Protein AF-A0A355SHY5-F1 (afdb_monomer_lite)

Foldseek 3Di:
DDCPDPCNVCVVVVDDDLQLVQFQVVVCCVQPVDDPVVVVVDDDDRSPPGHPPGDQHHPRGGDDDPPD

Structure (mmCIF, N/CA/C/O backbone):
data_AF-A0A355SHY5-F1
#
_entry.i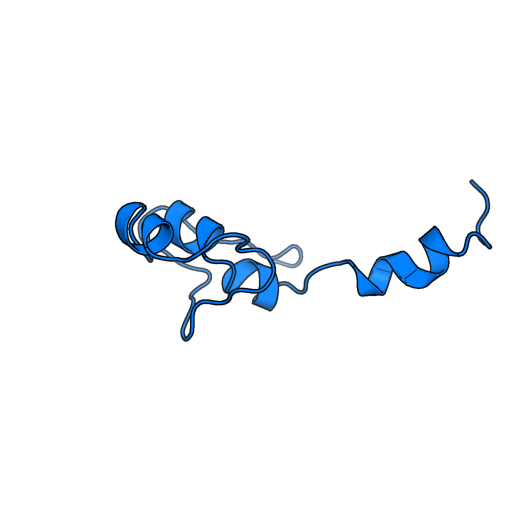d   AF-A0A355SHY5-F1
#
loop_
_atom_site.group_PDB
_atom_site.id
_atom_site.type_symbol
_atom_site.label_atom_id
_atom_site.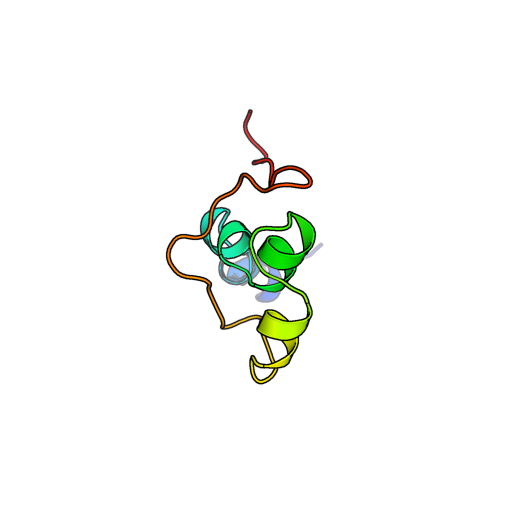label_alt_id
_atom_site.label_comp_id
_atom_site.label_asym_id
_atom_site.label_entity_id
_atom_site.label_seq_id
_atom_site.pdbx_PDB_ins_code
_atom_site.Cartn_x
_atom_site.Cartn_y
_atom_site.Cartn_z
_atom_site.occupancy
_atom_site.B_iso_or_equiv
_atom_site.auth_seq_id
_atom_site.auth_comp_id
_atom_site.auth_asym_id
_atom_site.auth_atom_id
_atom_site.pdbx_PDB_model_num
ATOM 1 N N . ILE A 1 1 ? 20.699 -16.876 -20.060 1.00 67.31 1 ILE A N 1
ATOM 2 C CA . ILE A 1 1 ? 19.364 -16.226 -20.101 1.00 67.31 1 ILE A CA 1
ATOM 3 C C . ILE A 1 1 ? 19.203 -15.637 -21.495 1.00 67.31 1 ILE A C 1
ATOM 5 O O . ILE A 1 1 ? 20.181 -15.082 -21.975 1.00 67.31 1 ILE A O 1
ATOM 9 N N . ASN A 1 2 ? 18.055 -15.821 -22.158 1.00 82.75 2 ASN A N 1
ATOM 10 C CA . ASN A 1 2 ? 17.790 -15.227 -23.475 1.00 82.75 2 ASN A CA 1
ATOM 11 C C . ASN A 1 2 ? 17.326 -13.764 -23.290 1.00 82.75 2 ASN A C 1
ATOM 13 O O . ASN A 1 2 ? 16.234 -13.578 -22.746 1.00 82.75 2 ASN A O 1
ATOM 17 N N . PRO A 1 3 ? 18.116 -12.751 -23.700 1.00 80.00 3 PRO A N 1
ATOM 18 C CA . PRO A 1 3 ? 17.750 -11.339 -23.553 1.00 80.00 3 PRO A CA 1
ATOM 19 C C . PRO A 1 3 ? 16.514 -10.942 -24.372 1.00 80.00 3 PRO A C 1
ATOM 21 O O . PRO A 1 3 ? 15.804 -10.021 -23.987 1.00 80.00 3 PRO A O 1
ATOM 24 N N . ASP A 1 4 ? 16.224 -11.667 -25.456 1.00 85.69 4 ASP A N 1
ATOM 25 C CA . ASP A 1 4 ? 15.151 -11.350 -26.406 1.00 85.69 4 ASP A CA 1
ATOM 26 C C . ASP A 1 4 ? 13.812 -12.023 -26.073 1.00 85.69 4 ASP A C 1
ATOM 28 O O . ASP A 1 4 ? 12.865 -11.954 -26.858 1.00 85.69 4 ASP A O 1
ATOM 32 N N . SER A 1 5 ? 13.716 -12.694 -24.922 1.00 91.50 5 SER A N 1
ATOM 33 C CA . SER A 1 5 ? 12.470 -13.307 -24.459 1.00 91.50 5 SER A CA 1
ATOM 34 C C . SER A 1 5 ? 11.377 -12.252 -24.261 1.00 91.50 5 SER A C 1
ATOM 36 O O . SER A 1 5 ? 11.598 -11.260 -23.566 1.00 91.50 5 SER A O 1
ATOM 38 N N . GLU A 1 6 ? 10.176 -12.504 -24.785 1.00 90.06 6 GLU A N 1
ATOM 39 C CA . GLU A 1 6 ? 8.999 -11.641 -24.588 1.00 90.06 6 GLU A CA 1
ATOM 40 C C . GLU A 1 6 ? 8.712 -11.376 -23.100 1.00 90.06 6 GLU A C 1
ATOM 42 O O . GLU A 1 6 ? 8.387 -10.257 -22.715 1.00 90.06 6 GLU A O 1
ATOM 47 N N . TYR A 1 7 ? 8.948 -12.364 -22.230 1.00 87.62 7 TYR A N 1
ATOM 48 C CA . TYR A 1 7 ? 8.829 -12.190 -20.779 1.00 87.62 7 TYR A CA 1
ATOM 49 C C . TYR A 1 7 ? 9.739 -11.073 -20.241 1.00 87.62 7 TYR A C 1
ATOM 51 O O . TYR A 1 7 ? 9.308 -10.255 -19.435 1.00 87.62 7 TYR A O 1
ATOM 59 N N . ILE A 1 8 ? 10.996 -11.016 -20.697 1.00 87.06 8 ILE A N 1
ATOM 60 C CA . ILE A 1 8 ? 11.966 -10.008 -20.244 1.00 87.06 8 ILE A CA 1
ATOM 61 C C . ILE A 1 8 ? 11.624 -8.631 -20.818 1.00 87.06 8 ILE A C 1
ATOM 63 O O . ILE A 1 8 ? 11.800 -7.629 -20.129 1.00 87.06 8 ILE A O 1
ATOM 67 N N . LYS A 1 9 ? 11.088 -8.576 -22.044 1.00 89.25 9 LYS A N 1
ATOM 68 C CA . LYS A 1 9 ? 10.643 -7.320 -22.664 1.00 89.25 9 LYS A CA 1
ATOM 69 C C . LYS A 1 9 ? 9.493 -6.672 -21.884 1.00 89.25 9 LYS A C 1
ATOM 71 O O . LYS A 1 9 ? 9.534 -5.466 -21.664 1.00 89.25 9 LYS A O 1
ATOM 76 N N . HIS A 1 10 ? 8.538 -7.470 -21.402 1.00 89.75 10 HIS A N 1
ATOM 77 C CA . HIS A 1 10 ? 7.342 -6.984 -20.700 1.00 89.75 10 HIS A CA 1
ATOM 78 C C . HIS A 1 10 ? 7.452 -6.973 -19.167 1.00 89.75 10 HIS A C 1
ATOM 80 O O . HIS A 1 10 ? 6.518 -6.554 -18.486 1.00 89.75 10 HIS A O 1
ATOM 86 N N . ILE A 1 11 ? 8.575 -7.403 -18.581 1.00 89.12 11 ILE A N 1
ATOM 87 C CA . ILE A 1 11 ? 8.693 -7.536 -17.119 1.00 89.12 11 ILE A CA 1
ATOM 88 C C . ILE A 1 11 ? 8.437 -6.215 -16.385 1.00 89.12 11 ILE A C 1
ATOM 90 O O . ILE A 1 11 ? 7.781 -6.208 -15.349 1.00 89.12 11 ILE A O 1
ATOM 94 N N . LYS A 1 12 ? 8.891 -5.089 -16.952 1.00 87.00 12 LYS A N 1
ATOM 95 C CA . LYS A 1 12 ? 8.731 -3.757 -16.353 1.00 87.00 12 LYS A CA 1
ATOM 96 C C . LYS A 1 12 ? 7.268 -3.333 -16.234 1.00 87.00 12 LYS A C 1
ATOM 98 O O . LYS A 1 12 ? 6.939 -2.612 -15.306 1.00 87.00 12 LYS A O 1
ATOM 103 N N . GLU A 1 13 ? 6.404 -3.810 -17.128 1.00 88.62 13 GLU A N 1
ATOM 104 C CA . GLU A 1 13 ? 4.959 -3.527 -17.114 1.00 88.62 13 GLU A CA 1
ATOM 105 C C . GLU A 1 13 ? 4.232 -4.253 -15.971 1.00 88.62 13 GLU A C 1
ATOM 107 O O . GLU A 1 13 ? 3.100 -3.917 -15.644 1.00 88.62 13 GLU A O 1
ATOM 112 N N . HIS A 1 14 ? 4.882 -5.246 -15.360 1.00 88.38 14 HIS A N 1
ATOM 113 C CA . HIS A 1 14 ? 4.327 -6.067 -14.284 1.00 88.38 14 HIS A CA 1
ATOM 114 C C . HIS A 1 14 ? 4.952 -5.747 -12.916 1.00 88.38 14 HIS A C 1
ATOM 116 O O . HIS A 1 14 ? 4.621 -6.392 -11.919 1.00 88.38 14 HIS A O 1
ATOM 122 N N . ILE A 1 15 ? 5.863 -4.769 -12.856 1.00 89.06 15 ILE A N 1
ATOM 123 C CA . ILE A 1 15 ? 6.435 -4.267 -11.606 1.00 89.06 15 ILE A CA 1
ATOM 124 C C . ILE A 1 15 ? 5.536 -3.140 -11.106 1.00 89.06 15 ILE A C 1
ATOM 126 O O . ILE A 1 15 ? 5.257 -2.190 -11.831 1.00 89.06 15 ILE A O 1
ATOM 130 N N . ARG A 1 16 ? 5.088 -3.256 -9.857 1.00 90.12 16 ARG A N 1
ATOM 131 C CA . ARG A 1 16 ? 4.293 -2.218 -9.196 1.00 90.12 16 ARG A CA 1
ATOM 132 C C . ARG A 1 16 ? 5.154 -1.015 -8.835 1.00 90.12 16 ARG A C 1
ATOM 134 O O . ARG A 1 16 ? 6.305 -1.183 -8.430 1.00 90.12 16 ARG A O 1
ATOM 141 N N . SER A 1 17 ? 4.575 0.175 -8.952 1.00 92.50 17 SER A N 1
ATOM 142 C CA . SER A 1 17 ? 5.197 1.403 -8.466 1.00 92.50 17 SER A CA 1
ATOM 143 C C . SER A 1 17 ? 5.250 1.412 -6.930 1.00 92.50 17 SER A C 1
ATOM 145 O O . SER A 1 17 ? 4.541 0.648 -6.268 1.00 92.50 17 SER A O 1
ATOM 147 N N . PHE A 1 18 ? 6.082 2.276 -6.340 1.00 94.31 18 PHE A N 1
ATOM 148 C CA . PHE A 1 18 ? 6.081 2.470 -4.886 1.00 94.31 18 PHE A CA 1
ATOM 149 C C . PHE A 1 18 ? 4.696 2.902 -4.381 1.00 94.31 18 PHE A C 1
ATOM 151 O O . PHE A 1 18 ? 4.210 2.361 -3.390 1.00 94.31 18 PHE A O 1
ATOM 158 N N . ASP A 1 19 ? 4.033 3.805 -5.102 1.00 94.50 19 ASP A N 1
ATOM 159 C CA . ASP A 1 19 ? 2.706 4.300 -4.736 1.00 94.50 19 ASP A CA 1
ATOM 160 C C . ASP A 1 19 ? 1.651 3.184 -4.791 1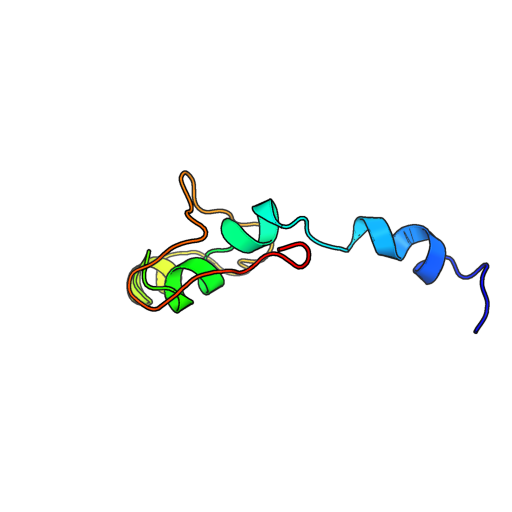.00 94.50 19 ASP A C 1
ATOM 162 O O . ASP A 1 19 ? 0.846 3.071 -3.866 1.00 94.50 19 ASP A O 1
ATOM 166 N N . ASP A 1 20 ? 1.721 2.280 -5.777 1.00 95.00 20 ASP A N 1
ATOM 167 C CA . ASP A 1 20 ? 0.839 1.101 -5.866 1.00 95.00 20 ASP A CA 1
ATOM 168 C C . ASP A 1 20 ? 1.054 0.146 -4.677 1.00 95.00 20 ASP A C 1
ATOM 170 O O . ASP A 1 20 ? 0.145 -0.553 -4.224 1.00 95.00 20 ASP A O 1
ATOM 174 N N . VAL A 1 21 ? 2.293 0.056 -4.180 1.00 95.56 21 VAL A N 1
ATOM 175 C CA . VAL A 1 21 ? 2.634 -0.757 -3.006 1.00 95.56 21 VAL A CA 1
ATOM 176 C C . VAL A 1 21 ? 2.124 -0.093 -1.730 1.00 95.56 21 VAL A C 1
ATOM 178 O O . VAL A 1 21 ? 1.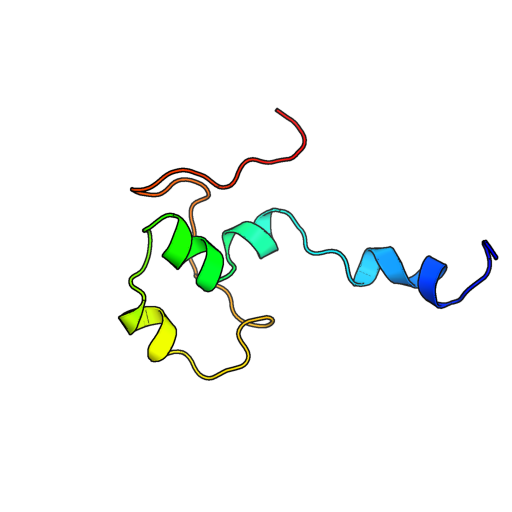629 -0.798 -0.844 1.00 95.56 21 VAL A O 1
ATOM 181 N N . VAL A 1 22 ? 2.208 1.235 -1.629 1.00 97.12 22 VAL A N 1
ATOM 182 C CA . VAL A 1 22 ? 1.670 1.994 -0.495 1.00 97.12 22 VAL A CA 1
ATOM 183 C C . VAL A 1 22 ? 0.150 1.887 -0.455 1.00 97.12 22 VAL A C 1
ATOM 185 O O . VAL A 1 22 ? -0.401 1.607 0.606 1.00 97.12 22 VAL A O 1
ATOM 188 N N . SER A 1 23 ? -0.537 2.024 -1.583 1.00 97.50 23 SER A N 1
ATOM 189 C CA . SER A 1 23 ? -2.001 1.982 -1.635 1.00 97.50 23 SER A CA 1
ATOM 190 C C . SER A 1 23 ? -2.591 0.575 -1.491 1.00 97.50 23 SER A C 1
ATOM 192 O O . SER A 1 23 ? -3.793 0.436 -1.253 1.00 97.50 23 SER A O 1
ATOM 194 N N . TYR A 1 24 ? -1.767 -0.476 -1.562 1.00 97.75 24 TYR A N 1
ATOM 195 C CA . TYR A 1 24 ? -2.223 -1.861 -1.485 1.00 97.75 24 TYR A CA 1
ATOM 196 C C . TYR A 1 24 ? -2.875 -2.189 -0.121 1.00 97.75 24 TYR A C 1
ATOM 198 O O . TYR A 1 24 ? -2.197 -2.137 0.915 1.00 97.75 24 TYR A O 1
ATOM 206 N N . PRO A 1 25 ? -4.159 -2.609 -0.079 1.00 97.44 25 PRO A N 1
ATOM 207 C CA . PRO A 1 25 ? -4.898 -2.744 1.176 1.00 97.44 25 PRO A CA 1
ATOM 208 C C . PRO A 1 25 ? -4.251 -3.663 2.229 1.00 97.44 25 PRO A C 1
ATOM 210 O O . PRO A 1 25 ? -4.183 -3.273 3.395 1.00 97.44 25 PRO A O 1
ATOM 213 N N . PRO A 1 26 ? -3.694 -4.838 1.878 1.00 97.56 26 PRO A N 1
ATOM 214 C CA . PRO A 1 26 ? -2.998 -5.680 2.852 1.00 97.56 26 PRO A CA 1
ATOM 215 C C . PRO A 1 26 ? -1.758 -5.035 3.472 1.00 97.56 26 PRO A C 1
ATOM 217 O O . PRO A 1 26 ? -1.494 -5.252 4.653 1.00 97.56 26 PRO A O 1
ATOM 220 N N . ASN A 1 27 ? -1.020 -4.215 2.718 1.00 97.88 27 ASN A N 1
ATOM 221 C CA . ASN A 1 27 ? 0.130 -3.498 3.268 1.00 97.88 27 ASN A CA 1
ATOM 222 C C . ASN A 1 27 ? -0.333 -2.450 4.286 1.00 97.88 27 ASN A C 1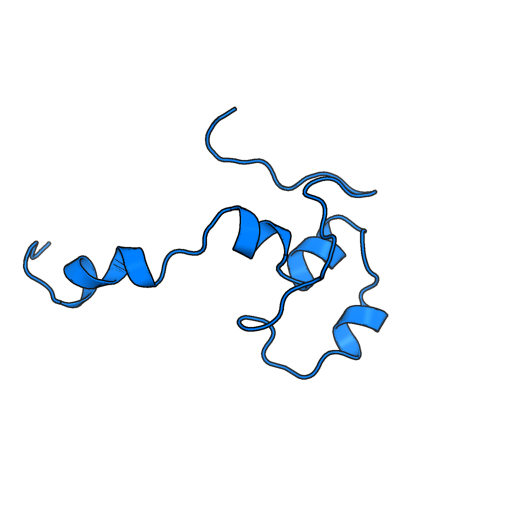
ATOM 224 O O . ASN A 1 27 ? 0.257 -2.331 5.356 1.00 97.88 27 ASN A O 1
ATOM 228 N N . GLN A 1 28 ? -1.440 -1.759 3.997 1.00 98.12 28 GLN A N 1
ATOM 229 C CA . GLN A 1 28 ? -2.057 -0.803 4.917 1.00 98.12 28 GLN A CA 1
ATOM 230 C C . GLN A 1 28 ? -2.607 -1.472 6.189 1.00 98.12 28 GLN A C 1
ATOM 232 O O . GLN A 1 28 ? -2.501 -0.888 7.269 1.00 98.12 28 GLN A O 1
ATOM 237 N N . VAL A 1 29 ? -3.125 -2.707 6.107 1.00 97.88 29 VAL A N 1
ATOM 238 C CA . VAL A 1 29 ? -3.444 -3.510 7.306 1.00 97.88 29 VAL A CA 1
ATOM 239 C C . VAL A 1 29 ? -2.185 -3.817 8.103 1.00 97.88 29 VAL A C 1
ATOM 241 O O . VAL A 1 29 ? -2.167 -3.639 9.320 1.00 97.88 29 VAL A O 1
ATOM 244 N N . TYR A 1 30 ? -1.125 -4.259 7.424 1.00 97.81 30 TYR A N 1
ATOM 245 C CA . TYR A 1 30 ? 0.115 -4.679 8.068 1.00 97.81 30 TYR A CA 1
ATOM 246 C C . TYR A 1 30 ? 0.764 -3.550 8.881 1.00 97.81 30 TYR A C 1
ATOM 248 O O . TYR A 1 30 ? 1.162 -3.768 10.025 1.00 97.81 30 TYR A O 1
ATOM 256 N N . ILE A 1 31 ? 0.798 -2.327 8.339 1.00 98.12 31 ILE A N 1
ATOM 257 C CA . ILE A 1 31 ? 1.324 -1.152 9.055 1.00 98.12 31 ILE A CA 1
ATOM 258 C C . ILE A 1 31 ? 0.301 -0.498 10.000 1.00 98.12 31 ILE A C 1
ATOM 260 O O . ILE A 1 31 ? 0.644 0.433 10.729 1.00 98.12 31 ILE A O 1
ATOM 264 N N . GLY A 1 32 ? -0.939 -0.994 10.047 1.00 97.44 32 GLY A N 1
ATOM 265 C CA . GLY A 1 32 ? -1.951 -0.586 11.025 1.00 97.44 32 GLY A CA 1
ATOM 266 C C . GLY A 1 32 ? -2.761 0.657 10.668 1.00 97.44 32 GLY A C 1
ATOM 267 O O . GLY A 1 32 ? -3.290 1.299 11.575 1.00 97.44 32 GLY A O 1
ATOM 268 N N . ASN A 1 33 ? -2.858 1.002 9.385 1.00 97.44 33 ASN A N 1
ATOM 269 C CA . ASN A 1 33 ? -3.694 2.108 8.907 1.00 97.44 33 ASN A CA 1
ATOM 270 C C . ASN A 1 33 ? -5.157 1.700 8.712 1.00 97.44 33 ASN A C 1
ATOM 272 O O . ASN A 1 33 ? -6.052 2.524 8.883 1.00 97.44 33 ASN A O 1
ATOM 276 N N . ILE A 1 34 ? -5.409 0.424 8.413 1.00 96.62 34 ILE A N 1
ATOM 277 C CA . ILE A 1 34 ? -6.751 -0.170 8.406 1.00 96.62 34 ILE A CA 1
ATOM 278 C C . ILE A 1 34 ? -6.763 -1.491 9.181 1.00 96.62 34 ILE A C 1
ATOM 280 O O . ILE A 1 34 ? -5.715 -2.078 9.450 1.00 96.62 34 ILE A O 1
ATOM 284 N N . THR A 1 35 ? -7.945 -1.962 9.579 1.00 97.06 35 THR A N 1
ATOM 285 C CA . THR A 1 35 ? -8.081 -3.207 10.347 1.00 97.06 35 THR A CA 1
ATOM 286 C C . THR A 1 35 ? -8.185 -4.434 9.432 1.00 97.06 35 THR A C 1
ATOM 288 O O . THR A 1 35 ? -8.638 -4.314 8.290 1.00 97.06 35 THR A O 1
ATOM 291 N N . PRO A 1 36 ? -7.831 -5.638 9.926 1.00 97.00 36 PRO A N 1
ATOM 292 C CA . PRO A 1 36 ? -8.090 -6.884 9.206 1.00 97.00 36 PRO A CA 1
ATOM 293 C C . PRO A 1 36 ? -9.570 -7.080 8.850 1.00 97.00 36 PRO A C 1
ATOM 295 O O . PRO A 1 36 ? -9.866 -7.561 7.760 1.00 97.00 36 PRO A 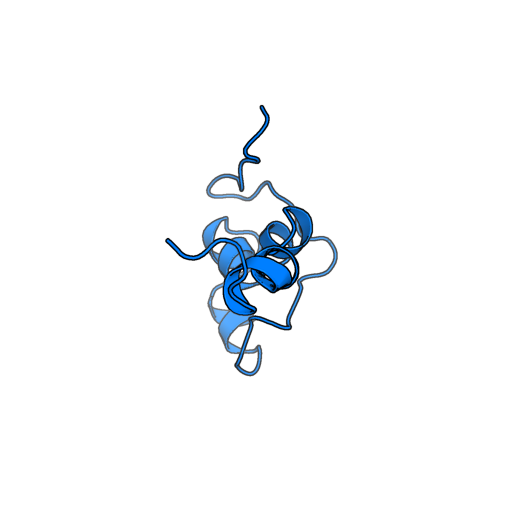O 1
ATOM 298 N N . ASP A 1 37 ? -10.488 -6.655 9.725 1.00 97.88 37 ASP A N 1
ATOM 299 C CA . ASP A 1 37 ? -11.931 -6.738 9.469 1.00 97.88 37 ASP A CA 1
ATOM 300 C C . ASP A 1 37 ? -12.330 -5.866 8.267 1.00 97.88 37 ASP A C 1
ATOM 302 O O . ASP A 1 37 ? -12.976 -6.355 7.343 1.00 97.88 37 ASP A O 1
ATOM 306 N N . ALA A 1 38 ? -11.840 -4.620 8.200 1.00 95.81 38 ALA A N 1
ATOM 307 C CA . ALA A 1 38 ? -12.094 -3.726 7.067 1.00 95.81 38 ALA A CA 1
ATOM 308 C C . ALA A 1 38 ? -11.534 -4.274 5.741 1.00 95.81 38 ALA A C 1
ATOM 310 O O . ALA A 1 38 ? -12.123 -4.068 4.681 1.00 95.81 38 ALA A O 1
ATOM 311 N N . LEU A 1 39 ? -10.406 -4.993 5.781 1.00 96.50 39 LEU A N 1
ATOM 312 C CA . LEU A 1 39 ? -9.886 -5.703 4.610 1.00 96.50 39 LEU A CA 1
ATOM 313 C C . LEU A 1 39 ? -10.767 -6.899 4.228 1.00 96.50 39 LEU A C 1
ATOM 315 O O . LEU A 1 39 ? -10.956 -7.158 3.041 1.00 96.50 39 LEU A O 1
ATOM 319 N N . SER A 1 40 ? -11.304 -7.623 5.212 1.00 96.12 40 SER A N 1
ATOM 320 C CA . SER A 1 40 ? -12.162 -8.789 4.978 1.00 96.12 40 SER A CA 1
ATOM 321 C C . SER A 1 40 ? -13.492 -8.429 4.307 1.00 96.12 40 SER A C 1
ATOM 323 O O . SER A 1 40 ? -14.008 -9.220 3.518 1.00 96.12 40 SER A O 1
ATOM 325 N N . ASP A 1 41 ? -13.975 -7.201 4.516 1.00 96.62 41 ASP A N 1
ATOM 326 C CA . ASP A 1 41 ? -15.134 -6.647 3.810 1.00 96.62 41 ASP A CA 1
ATOM 327 C C . ASP A 1 41 ? -14.842 -6.353 2.322 1.00 96.62 41 ASP A C 1
ATOM 329 O O . ASP A 1 41 ? -15.759 -6.225 1.504 1.00 96.62 41 ASP A O 1
ATOM 333 N N . MET A 1 42 ? -13.568 -6.269 1.914 1.00 95.69 42 MET A N 1
ATOM 334 C CA . MET A 1 42 ? -13.195 -6.054 0.517 1.00 95.69 42 MET A CA 1
ATOM 335 C C . MET A 1 42 ? -13.211 -7.366 -0.276 1.00 95.69 42 MET A C 1
ATOM 337 O O . MET A 1 42 ? -12.385 -8.252 -0.065 1.00 95.69 42 MET A O 1
ATOM 341 N N . GLN A 1 43 ? -14.053 -7.431 -1.316 1.00 95.69 43 GLN A N 1
ATOM 342 C CA . GLN A 1 43 ? -14.096 -8.570 -2.247 1.00 95.69 43 GLN A CA 1
ATOM 343 C C . GLN A 1 43 ? -12.706 -8.928 -2.814 1.00 95.69 43 GLN A C 1
ATOM 345 O O . GLN A 1 43 ? -11.975 -8.055 -3.273 1.00 95.69 43 GLN A O 1
ATOM 350 N N . MET A 1 44 ? -12.347 -10.206 -2.833 1.00 95.06 44 MET A N 1
ATOM 351 C CA . MET A 1 44 ? -11.120 -10.662 -3.490 1.00 95.06 44 MET A CA 1
ATOM 352 C C . MET A 1 44 ? -11.276 -10.724 -5.023 1.00 95.06 44 MET A C 1
ATOM 354 O O . MET A 1 44 ? -12.378 -10.989 -5.510 1.00 95.06 44 MET A O 1
ATOM 358 N N . PRO A 1 45 ? -10.187 -10.563 -5.797 1.00 95.06 45 PRO A N 1
ATOM 359 C CA . PRO A 1 45 ? -8.808 -10.337 -5.354 1.00 95.06 45 PRO A CA 1
ATOM 360 C C . PRO A 1 45 ? -8.523 -8.874 -4.968 1.00 95.06 45 PRO A C 1
ATOM 362 O O . PRO A 1 45 ? -9.281 -7.973 -5.308 1.00 95.06 45 PRO A O 1
ATOM 365 N N . TRP A 1 46 ? -7.422 -8.640 -4.245 1.00 95.81 46 TRP A N 1
ATOM 366 C CA . TRP A 1 46 ? -7.029 -7.294 -3.796 1.00 95.81 46 TRP A CA 1
ATOM 367 C C . TRP A 1 46 ? -5.974 -6.624 -4.677 1.00 95.81 46 TRP A C 1
ATOM 369 O O . TRP A 1 46 ? -5.722 -5.439 -4.508 1.00 95.81 46 TRP A O 1
ATOM 379 N N . TYR A 1 47 ? -5.326 -7.354 -5.592 1.00 91.81 47 TYR A N 1
ATOM 380 C CA . TYR A 1 47 ? -4.199 -6.819 -6.373 1.00 91.81 47 TYR A CA 1
ATOM 381 C C . TYR A 1 47 ? -4.587 -5.653 -7.296 1.00 91.81 47 TYR A C 1
ATOM 383 O O . TYR A 1 47 ? -3.710 -4.949 -7.774 1.00 91.81 47 TYR A O 1
ATOM 391 N N . ASN A 1 48 ? -5.882 -5.478 -7.565 1.00 92.19 48 ASN A N 1
ATOM 392 C CA . ASN A 1 48 ? -6.465 -4.402 -8.364 1.00 92.19 48 ASN A CA 1
ATOM 393 C C . ASN A 1 48 ? -7.238 -3.388 -7.502 1.00 92.19 48 ASN A C 1
ATOM 395 O O . ASN A 1 48 ? -8.134 -2.712 -8.006 1.00 92.19 48 ASN A O 1
ATOM 399 N N . LYS A 1 49 ? -6.961 -3.352 -6.195 1.00 94.81 49 LYS A N 1
ATOM 400 C CA . LYS A 1 49 ? -7.600 -2.456 -5.234 1.00 94.81 49 LYS A CA 1
ATOM 401 C C . LYS A 1 49 ? -6.572 -1.552 -4.593 1.00 94.81 49 LYS A C 1
ATOM 403 O O . LYS A 1 49 ? -5.451 -1.976 -4.323 1.00 94.81 49 LYS A O 1
ATOM 408 N N . GLU A 1 50 ? -7.022 -0.351 -4.274 1.00 95.69 50 GLU A N 1
ATOM 409 C CA . GLU A 1 50 ? -6.213 0.703 -3.683 1.00 95.69 50 GLU A CA 1
ATOM 410 C C . GLU A 1 50 ? -6.998 1.382 -2.561 1.00 95.69 50 GLU A C 1
ATOM 412 O O . GLU A 1 50 ? -8.231 1.440 -2.594 1.00 95.69 50 GLU A O 1
ATOM 417 N N . ILE A 1 51 ? -6.281 1.874 -1.553 1.00 94.19 51 ILE A N 1
ATOM 418 C CA . ILE A 1 51 ? -6.836 2.694 -0.478 1.00 94.19 51 ILE A CA 1
ATOM 419 C C . ILE A 1 51 ? -6.547 4.162 -0.774 1.00 94.19 51 ILE A C 1
ATOM 421 O O . ILE A 1 51 ? -5.391 4.582 -0.790 1.00 94.19 51 ILE A O 1
ATOM 425 N N . GLU A 1 52 ? -7.599 4.959 -0.954 1.00 92.44 52 GLU A N 1
ATOM 426 C CA . GLU A 1 52 ? -7.459 6.410 -1.082 1.00 92.44 52 GLU A CA 1
ATOM 427 C C . GLU A 1 52 ? -6.877 7.024 0.198 1.00 92.44 52 GLU A C 1
ATOM 429 O O . GLU A 1 52 ? -7.272 6.684 1.314 1.00 92.44 52 GLU A O 1
ATOM 434 N N . GLY A 1 53 ? -5.930 7.951 0.036 1.00 90.50 53 GLY A N 1
ATOM 435 C CA . GLY A 1 53 ? -5.258 8.593 1.168 1.00 90.50 53 GLY A CA 1
ATOM 436 C C . GLY A 1 53 ? -4.316 7.664 1.941 1.00 90.50 53 GLY A C 1
ATOM 437 O O . GLY A 1 53 ? -3.969 7.967 3.083 1.00 90.50 53 GLY A O 1
ATOM 438 N N . SER A 1 54 ? -3.901 6.542 1.343 1.00 93.81 54 SER A N 1
ATOM 439 C CA . SER A 1 54 ? -2.903 5.640 1.913 1.00 93.81 54 SER A CA 1
ATOM 440 C C . SER A 1 54 ? -1.617 6.374 2.284 1.00 93.81 54 SER A C 1
ATOM 442 O O . SER A 1 54 ? -1.104 7.195 1.523 1.00 93.81 54 SER A O 1
ATOM 444 N N . SER A 1 55 ? -1.067 6.030 3.443 1.00 96.19 55 SER A N 1
ATOM 445 C CA . SER A 1 55 ? 0.184 6.583 3.953 1.00 96.19 55 SER A CA 1
ATOM 446 C C . SER A 1 55 ? 1.244 5.491 3.985 1.00 96.19 55 SER A C 1
ATOM 448 O O . SER A 1 55 ? 0.950 4.353 4.356 1.00 96.19 55 SER A O 1
ATOM 450 N N . ARG A 1 56 ? 2.496 5.832 3.651 1.00 96.81 56 ARG A N 1
ATOM 451 C CA . ARG A 1 56 ? 3.628 4.919 3.879 1.00 96.81 56 ARG A CA 1
ATOM 452 C C . ARG A 1 56 ? 3.880 4.682 5.366 1.00 96.81 56 ARG A C 1
ATOM 454 O O . ARG A 1 56 ? 4.434 3.654 5.716 1.00 96.81 56 ARG A O 1
ATOM 461 N N . TRP A 1 57 ? 3.453 5.604 6.226 1.00 97.81 57 TRP A N 1
ATOM 462 C CA . TRP A 1 57 ? 3.552 5.509 7.680 1.00 97.81 57 TRP A CA 1
ATOM 463 C C . TRP A 1 57 ? 2.266 4.955 8.273 1.00 97.81 57 TRP A C 1
ATOM 465 O O . TRP A 1 57 ? 1.177 5.380 7.876 1.00 97.81 57 TRP A O 1
ATOM 475 N N . GLY A 1 58 ? 2.394 4.084 9.267 1.00 97.25 58 GLY A N 1
ATOM 476 C CA . GLY A 1 58 ? 1.284 3.613 10.076 1.00 97.25 58 GLY A CA 1
ATOM 477 C C . GLY A 1 58 ? 1.678 3.340 11.521 1.00 97.25 58 GLY A C 1
ATOM 478 O O . GLY A 1 58 ? 2.831 3.483 11.929 1.00 97.25 58 GLY A O 1
ATOM 479 N N . LYS A 1 59 ? 0.686 2.954 12.325 1.00 97.38 59 LYS A N 1
ATOM 480 C CA . LYS A 1 59 ? 0.849 2.713 13.766 1.00 97.38 59 LYS A CA 1
ATOM 481 C C . LYS A 1 59 ? 1.939 1.682 14.094 1.00 97.38 59 LYS A C 1
ATOM 483 O O . LYS A 1 59 ? 2.529 1.759 15.170 1.00 97.38 59 LYS A O 1
ATOM 488 N N . TYR A 1 60 ? 2.169 0.712 13.211 1.00 97.56 60 TYR A N 1
ATOM 489 C CA . TYR A 1 60 ? 3.072 -0.419 13.446 1.00 97.56 60 TYR A CA 1
ATOM 490 C C . TYR A 1 60 ? 4.376 -0.361 12.641 1.00 97.56 60 TYR A C 1
ATOM 492 O O . TYR A 1 60 ? 5.171 -1.293 12.724 1.00 97.56 60 TYR A O 1
ATOM 500 N N . GLY A 1 61 ? 4.622 0.716 11.893 1.00 96.56 61 GLY A N 1
ATOM 501 C CA . GLY A 1 61 ? 5.842 0.884 11.106 1.00 96.56 61 GLY A CA 1
ATOM 502 C C . GLY A 1 61 ? 5.591 1.642 9.813 1.00 96.56 61 GLY A C 1
ATOM 503 O O . GLY A 1 61 ? 4.615 2.383 9.693 1.00 96.56 61 GLY A O 1
ATOM 504 N N . GLU A 1 62 ? 6.470 1.441 8.838 1.00 97.25 62 GLU A N 1
ATOM 505 C CA . GLU A 1 62 ? 6.360 2.083 7.535 1.00 97.25 62 GLU A CA 1
ATOM 506 C C . GLU A 1 62 ? 6.680 1.155 6.364 1.00 97.25 62 GLU A C 1
ATOM 508 O O . GLU A 1 62 ? 7.301 0.103 6.522 1.00 97.25 62 GLU A O 1
ATOM 513 N N . ILE A 1 63 ? 6.265 1.587 5.177 1.00 96.88 63 ILE A N 1
ATOM 514 C CA . ILE A 1 63 ? 6.706 1.050 3.895 1.00 96.88 63 ILE A CA 1
ATOM 515 C C . ILE A 1 63 ? 7.878 1.915 3.430 1.00 96.88 63 ILE A C 1
ATOM 517 O O . ILE A 1 63 ? 7.700 3.072 3.046 1.00 96.88 63 ILE A O 1
ATOM 521 N N . MET A 1 64 ? 9.077 1.347 3.491 1.00 94.75 64 MET A N 1
ATOM 522 C CA . MET A 1 64 ? 10.314 2.031 3.129 1.00 94.75 64 MET A CA 1
ATOM 523 C C . MET A 1 64 ? 10.567 1.917 1.612 1.00 94.75 64 MET A C 1
ATOM 525 O O . MET A 1 64 ? 10.433 0.817 1.068 1.00 94.75 64 MET A O 1
ATOM 529 N N . PRO A 1 65 ? 10.897 3.016 0.912 1.00 90.81 65 PRO A N 1
ATOM 530 C CA . PRO A 1 65 ? 11.341 2.980 -0.474 1.00 90.81 65 PRO A CA 1
ATOM 531 C C . PRO A 1 65 ? 12.753 2.391 -0.566 1.00 90.81 65 PRO A C 1
ATOM 533 O O . PRO A 1 65 ? 13.465 2.290 0.429 1.00 90.81 65 PRO A O 1
ATOM 536 N N . GLU A 1 66 ? 13.146 1.995 -1.773 1.00 84.50 66 GLU A N 1
ATOM 537 C CA . GLU A 1 66 ? 14.494 1.479 -2.039 1.00 84.50 66 GLU A CA 1
ATOM 538 C C . GLU A 1 66 ? 15.566 2.577 -1.943 1.00 84.50 66 GLU A C 1
ATOM 540 O O . GLU A 1 66 ? 16.641 2.332 -1.399 1.00 84.50 66 GLU A O 1
ATOM 545 N N . ASP A 1 67 ? 15.253 3.782 -2.423 1.00 79.69 67 ASP A N 1
ATOM 546 C CA . ASP A 1 67 ? 16.124 4.953 -2.334 1.00 79.69 67 ASP A CA 1
ATOM 547 C C . ASP A 1 67 ? 15.816 5.734 -1.041 1.00 79.69 67 ASP A C 1
ATOM 549 O O . ASP A 1 67 ? 14.767 6.382 -0.942 1.00 79.69 67 ASP A O 1
ATOM 553 N N . GLU A 1 68 ? 16.723 5.675 -0.060 1.00 53.66 68 GLU A N 1
ATOM 554 C CA . GLU A 1 68 ? 16.702 6.497 1.166 1.00 53.66 68 GLU A CA 1
ATOM 555 C C . GLU A 1 68 ? 17.888 7.471 1.226 1.00 53.66 68 GLU A C 1
ATOM 557 O O . GLU A 1 68 ? 19.037 7.047 0.948 1.00 53.66 68 GLU A O 1
#

Radius of gyration: 15.09 Å; chains: 1; bounding box: 34×25×40 Å

Sequence (68 aa):
INPDSEYIKHIKEHIRSFDDVVSYPPNQVYIGNITPDALSDMQMPWYNKEIEGSSRWGKYGEIMPEDE

Secondary structure (DSSP, 8-state):
--TT-HHHHHGGGGSPPHHHHHH-HHHHHHTTSS-HHHHHTSPSP-TT---TT--SEETTEE---S--

pLDDT: mean 92.66, std 7.27, range [53.66, 98.12]